Protein 7BQG (pdb70)

GO terms:
  GO:0005634 nucleus (C, IDA)
  GO:0005886 plasma membrane (C, IDA)

Structure (mmCIF, N/CA/C/O backbone):
data_7BQG
#
_entry.id   7BQG
#
_cell.length_a   38.803
_cell.length_b   43.084
_cell.length_c   99.385
_cell.angle_alpha   90.0
_cell.angle_beta   90.0
_cell.angle_gamma   90.0
#
_symmetry.space_group_name_H-M   'C 2 2 21'
#
loop_
_entity.id
_entity.type
_entity.pdbx_description
1 polymer '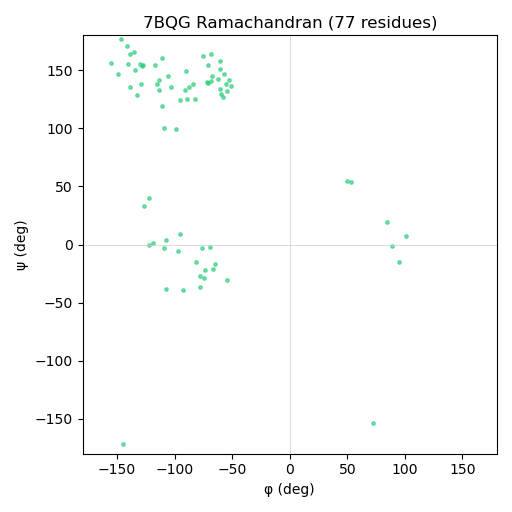Protein salvador homolog 1,Dendrin'
2 non-polymer 'POTASSIUM ION'
3 water water
#
loop_
_atom_site.group_PDB
_atom_site.id
_atom_site.type_symbol
_atom_site.label_atom_id
_atom_site.label_alt_id
_atom_site.label_comp_id
_atom_site.label_asym_id
_atom_site.label_entity_id
_atom_site.label_seq_id
_atom_site.pdbx_PDB_ins_code
_atom_site.Cartn_x
_atom_site.Cartn_y
_atom_site.Cartn_z
_atom_site.occupancy
_atom_site.B_iso_or_equiv
_atom_site.auth_seq_id
_atom_site.auth_comp_id
_atom_site.auth_asym_id
_atom_site.auth_atom_id
_atom_site.pdbx_PDB_model_num
ATOM 1 N N . ASP A 1 6 ? 39.95679 -2.75916 17.57817 1.000 47.25752 199 ASP A N 1
ATOM 2 C CA . ASP A 1 6 ? 38.92795 -3.62902 18.13491 1.000 45.05383 199 ASP A CA 1
ATOM 3 C C . ASP A 1 6 ? 37.72337 -3.73509 17.20073 1.000 38.97899 199 ASP A C 1
ATOM 4 O O . ASP A 1 6 ? 37.37669 -4.82880 16.75409 1.000 44.24188 199 ASP A O 1
ATOM 6 N N . LEU A 1 7 ? 37.08879 -2.60273 16.90613 1.000 27.17411 200 LEU A N 1
ATOM 7 C CA . LEU A 1 7 ? 35.89233 -2.60334 16.06623 1.000 20.73491 200 LEU A CA 1
ATOM 8 C C . LEU A 1 7 ? 36.27123 -2.90516 14.62431 1.000 14.58948 200 LEU A C 1
ATOM 9 O O . LEU A 1 7 ? 37.28396 -2.40865 14.12680 1.000 17.69964 200 LEU A O 1
ATOM 14 N N . PRO A 1 8 ? 35.45484 -3.71752 13.93919 1.000 16.19690 201 PRO A N 1
ATOM 15 C CA . PRO A 1 8 ? 35.70715 -4.06039 12.53798 1.000 13.9078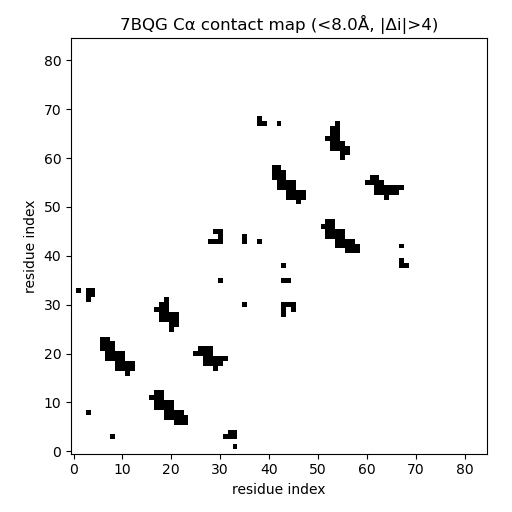2 201 PRO A CA 1
ATOM 16 C C . PRO A 1 8 ? 35.67296 -2.82915 11.64510 1.000 16.19951 201 PRO A C 1
ATOM 17 O O . PRO A 1 8 ? 34.86731 -1.93294 11.89082 1.000 17.11086 201 PRO A O 1
ATOM 21 N N . LEU A 1 9 ? 36.53940 -2.76956 10.64143 1.000 18.38953 202 LEU A N 1
ATOM 22 C CA . LEU A 1 9 ? 36.44449 -1.69487 9.66055 1.000 14.58809 202 LEU A CA 1
ATOM 23 C C . LEU A 1 9 ? 35.21547 -1.89832 8.78711 1.000 13.88990 202 LEU A C 1
ATOM 24 O O . LEU A 1 9 ? 34.92684 -3.02387 8.38716 1.000 19.08292 202 LEU A O 1
ATOM 29 N N . PRO A 1 10 ? 34.49339 -0.81029 8.47115 1.000 12.42532 203 PRO A N 1
ATOM 30 C CA . PRO A 1 10 ? 33.44272 -0.94637 7.46007 1.000 16.37121 203 PRO A CA 1
ATOM 31 C C . PRO A 1 10 ? 34.04326 -1.39522 6.12898 1.000 13.12209 203 PRO A C 1
ATOM 32 O O . PRO A 1 10 ? 35.23560 -1.18444 5.91561 1.000 14.16859 203 PRO A O 1
ATOM 36 N N . PRO A 1 11 ? 33.23294 -2.00056 5.24535 1.000 12.43129 204 PRO A N 1
ATOM 37 C CA . PRO A 1 11 ? 33.74243 -2.42405 3.93686 1.000 11.49822 204 PRO A CA 1
ATOM 38 C C . PRO A 1 11 ? 34.39993 -1.27229 3.17895 1.000 11.05425 204 PRO A C 1
ATOM 39 O O . PRO A 1 11 ? 33.84849 -0.17544 3.11076 1.000 11.66087 204 PRO A O 1
ATOM 43 N N . GLY A 1 12 ? 35.59365 -1.50928 2.64634 1.000 10.83149 205 GLY A N 1
ATOM 44 C CA . GLY A 1 12 ? 36.22581 -0.53404 1.77531 1.000 10.48981 205 GLY A CA 1
ATOM 45 C C . GLY A 1 12 ? 37.30406 0.31531 2.42020 1.000 10.03880 205 GLY A C 1
ATOM 46 O O . GLY A 1 12 ? 37.81102 1.24306 1.81476 1.000 9.78053 205 GLY A O 1
ATOM 47 N N . TRP A 1 13 ? 37.65477 -0.02111 3.65661 1.000 9.99374 206 TRP A N 1
ATOM 48 C CA . TRP A 1 13 ? 38.67484 0.73109 4.39158 1.000 9.63278 206 TRP A CA 1
ATOM 49 C C . TRP A 1 13 ? 39.93953 -0.09768 4.57578 1.000 9.61647 206 TRP A C 1
ATOM 50 O O . TRP A 1 13 ? 39.90384 -1.33002 4.49099 1.000 12.32589 206 TRP A O 1
ATOM 61 N N . SER A 1 14 ? 41.04841 0.58878 4.84869 1.000 9.43611 207 SER A N 1
ATOM 62 C CA . SER A 1 14 ? 42.27220 -0.07593 5.27472 1.000 9.58961 207 SER A CA 1
ATOM 63 C C . SER A 1 14 ? 42.99681 0.84656 6.25097 1.000 10.13074 207 SER A C 1
ATOM 64 O O . SER A 1 14 ? 42.51836 1.95256 6.53675 1.000 11.28292 207 SER A O 1
ATOM 67 N N . VAL A 1 15 ? 44.11393 0.37449 6.79677 1.000 9.60376 208 VAL A N 1
ATOM 68 C CA . VAL A 1 15 ? 44.85767 1.15786 7.78217 1.000 10.99061 208 VAL A CA 1
ATOM 69 C C . VAL A 1 15 ? 46.31645 1.26315 7.38238 1.000 14.25701 208 VAL A C 1
ATOM 70 O O . VAL A 1 15 ? 46.83780 0.40939 6.65691 1.000 15.28467 208 VAL A O 1
ATOM 74 N N . ASP A 1 16 ? 46.96831 2.33522 7.82827 1.000 12.54780 209 ASP A N 1
ATOM 75 C CA . ASP A 1 16 ? 48.40567 2.47008 7.63561 1.000 11.98725 209 ASP A CA 1
ATOM 76 C C . ASP A 1 16 ? 48.98757 3.27475 8.78520 1.000 10.62661 209 ASP A C 1
ATOM 77 O O . ASP A 1 16 ? 48.28373 3.62447 9.73329 1.000 10.31817 209 ASP A O 1
ATOM 82 N N A TRP A 1 17 ? 50.29902 3.49975 8.75506 0.418 11.39787 210 TRP A N 1
ATOM 83 N N B TRP A 1 17 ? 50.27296 3.59378 8.66173 0.582 11.35890 210 TRP A N 1
ATOM 84 C CA A TRP A 1 17 ? 50.96593 4.23824 9.82677 0.418 12.39256 210 TRP A CA 1
ATOM 85 C CA B TRP A 1 17 ? 51.01959 4.22229 9.73591 0.582 12.96388 210 TRP A CA 1
ATOM 86 C C A TRP A 1 17 ? 51.87248 5.31619 9.25393 0.418 12.14091 210 TRP A C 1
ATOM 87 C C B TRP A 1 17 ? 51.88063 5.34782 9.20577 0.582 11.97127 210 TRP A C 1
ATOM 88 O O A TRP A 1 17 ? 52.47420 5.13373 8.19808 0.418 12.70010 210 TRP A O 1
ATOM 89 O O B TRP A 1 17 ? 52.45809 5.23409 8.12714 0.582 13.36166 210 TRP A O 1
ATOM 110 N N . THR A 1 18 ? 51.95535 6.44281 9.95556 1.000 11.30648 211 THR A N 1
ATOM 111 C CA . THR A 1 18 ? 52.85582 7.53346 9.57220 1.000 12.02971 211 THR A CA 1
ATOM 112 C C . THR A 1 18 ? 54.29417 7.22499 9.98808 1.000 15.11006 211 THR A C 1
ATOM 113 O O . THR A 1 18 ? 54.55319 6.27469 10.72912 1.000 14.50442 211 THR A O 1
ATOM 117 N N . MET A 1 19 ? 55.21875 8.05862 9.53228 1.000 16.81160 212 MET A N 1
ATOM 118 C CA . MET A 1 19 ? 56.62562 7.93158 9.91128 1.000 15.48879 212 MET A CA 1
ATOM 119 C C . MET A 1 19 ? 56.88554 8.28720 11.38195 1.000 22.52960 212 MET A C 1
ATOM 120 O O . MET A 1 19 ? 58.01437 8.19115 11.86387 1.000 23.65068 212 MET A O 1
ATOM 122 N N . ARG A 1 20 ? 55.84680 8.69939 12.09576 1.000 19.68788 213 ARG A N 1
ATOM 123 C CA . ARG A 1 20 ? 55.94560 8.92734 13.52846 1.000 19.34008 213 ARG A CA 1
ATOM 124 C C . ARG A 1 20 ? 55.22706 7.83999 14.31905 1.000 19.24145 213 ARG A C 1
ATOM 125 O O . ARG A 1 20 ? 55.14043 7.90630 15.54189 1.000 20.13211 213 ARG A O 1
ATOM 133 N N . GLY A 1 21 ? 54.69993 6.84261 13.61645 1.000 12.63188 214 GLY A N 1
ATOM 134 C CA . GLY A 1 21 ? 54.02387 5.74645 14.28289 1.000 12.44871 214 GLY A CA 1
ATOM 135 C C . GLY A 1 21 ? 52.56462 6.02702 14.60126 1.000 14.52364 214 GLY A C 1
ATOM 136 O O . GLY A 1 21 ? 51.97669 5.36895 15.45172 1.000 16.85657 214 GLY A O 1
ATOM 137 N N . ARG A 1 22 ? 51.97312 7.00586 13.92081 1.000 13.56074 215 ARG A N 1
ATOM 138 C CA . ARG A 1 22 ? 50.58039 7.34910 14.17344 1.000 11.50621 215 ARG A CA 1
ATOM 139 C C . ARG A 1 22 ? 49.70207 6.61581 13.16906 1.000 10.72214 215 ARG A C 1
ATOM 140 O O . ARG A 1 22 ? 49.91968 6.69146 11.96264 1.000 11.73857 215 ARG A O 1
ATOM 148 N N . LYS A 1 23 ? 48.74456 5.86557 13.69179 1.000 10.31415 216 LYS A N 1
ATOM 149 C CA . LYS A 1 23 ? 47.81182 5.11952 12.86915 1.000 10.24209 216 LYS A CA 1
ATOM 150 C C . LYS A 1 23 ? 46.88721 6.07257 12.11624 1.000 11.73015 216 LYS A C 1
ATOM 151 O O . LYS A 1 23 ? 46.45804 7.11640 12.65098 1.000 11.57358 216 LYS A O 1
ATOM 157 N N . TYR A 1 24 ? 46.59285 5.74038 10.86484 1.000 9.82435 217 TYR A N 1
ATOM 158 C CA . TYR A 1 24 ? 45.48763 6.42471 10.21276 1.000 8.34389 217 TYR A CA 1
ATOM 159 C C . TYR A 1 24 ? 44.65888 5.45742 9.39064 1.000 9.21761 217 TYR A C 1
ATOM 160 O O . TYR A 1 24 ? 45.08088 4.33122 9.11649 1.000 10.59073 217 TYR A O 1
ATOM 169 N N . TYR A 1 25 ? 43.45726 5.90719 9.04127 1.000 9.59372 218 TYR A N 1
ATOM 170 C CA . TYR A 1 25 ? 42.45175 5.08524 8.39314 1.000 9.16453 218 TYR A CA 1
ATOM 171 C C . TYR A 1 25 ? 42.21794 5.58918 6.97878 1.000 8.44792 218 TYR A C 1
ATOM 172 O O . TYR A 1 25 ? 42.07474 6.79750 6.74803 1.000 10.08297 218 TYR A O 1
ATOM 181 N N . ILE A 1 26 ? 42.20267 4.65382 6.03754 1.000 8.56136 219 ILE A N 1
ATOM 182 C CA . ILE A 1 26 ? 42.12000 4.96363 4.62108 1.000 9.41945 219 ILE A CA 1
ATOM 183 C C . ILE A 1 26 ? 40.77067 4.51342 4.10054 1.000 8.74228 219 ILE A C 1
ATOM 184 O O . ILE A 1 26 ? 40.43288 3.32921 4.17420 1.000 9.63252 219 ILE A O 1
ATOM 189 N N . ASP A 1 27 ? 39.98828 5.46351 3.59757 1.000 8.74882 220 ASP A N 1
ATO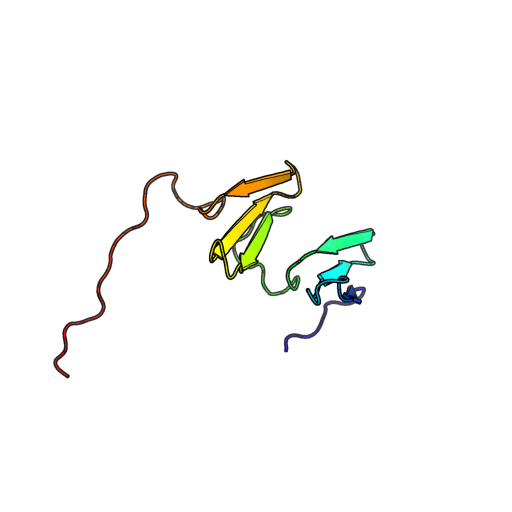M 190 C CA . ASP A 1 27 ? 38.66109 5.17465 3.06241 1.000 8.99673 220 ASP A CA 1
ATOM 191 C C . ASP A 1 27 ? 38.72429 5.07357 1.55253 1.000 9.21057 220 ASP A C 1
ATOM 192 O O . ASP A 1 27 ? 38.70303 6.09471 0.86796 1.000 9.01519 220 ASP A O 1
ATOM 197 N N . HIS A 1 28 ? 38.77548 3.84829 1.03627 1.000 9.22841 221 HIS A N 1
ATOM 198 C CA . HIS A 1 28 ? 38.82772 3.64445 -0.40404 1.000 9.32200 221 HIS A CA 1
ATOM 199 C C . HIS A 1 28 ? 37.46402 3.85479 -1.06674 1.000 9.74092 221 HIS A C 1
ATOM 200 O O . HIS A 1 28 ? 37.36069 3.77619 -2.28522 1.000 10.86859 221 HIS A O 1
ATOM 207 N N . ASN A 1 29 ? 36.42567 4.11727 -0.27024 1.000 9.75567 222 ASN A N 1
ATOM 208 C CA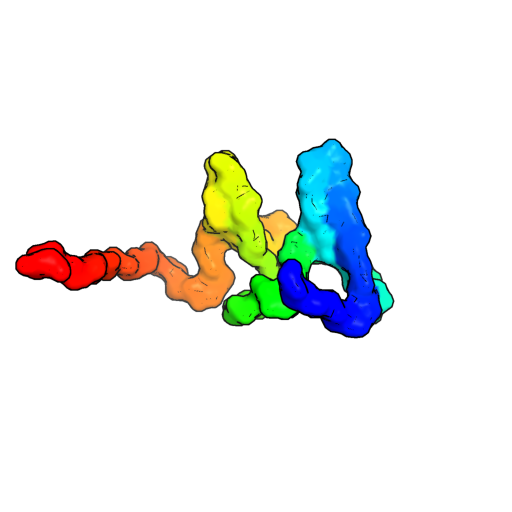 . ASN A 1 29 ? 35.11172 4.42970 -0.83413 1.000 10.09222 222 ASN A CA 1
ATOM 209 C C . ASN A 1 29 ? 35.08425 5.86547 -1.32802 1.000 11.28705 222 ASN A C 1
ATOM 210 O O . ASN A 1 29 ? 34.48013 6.15836 -2.34609 1.000 13.11515 222 ASN A O 1
ATOM 215 N N . THR A 1 30 ? 35.76318 6.75301 -0.60173 1.000 9.81977 223 THR A N 1
ATOM 216 C CA . THR A 1 30 ? 35.71063 8.18547 -0.89873 1.000 10.27801 223 THR A CA 1
ATOM 217 C C . THR A 1 30 ? 37.07965 8.77848 -1.26083 1.000 9.95718 223 THR A C 1
ATOM 218 O O . THR A 1 30 ? 37.18387 9.99815 -1.53140 1.000 13.16968 223 THR A O 1
ATOM 222 N N . ASN A 1 31 ? 38.10522 7.92191 -1.28453 1.000 9.65730 224 ASN A N 1
ATOM 223 C CA . ASN A 1 31 ? 39.49889 8.33393 -1.48684 1.000 10.09194 224 ASN A CA 1
ATOM 224 C C . ASN A 1 31 ? 39.91962 9.43371 -0.50913 1.000 10.92023 224 ASN A C 1
ATOM 225 O O . ASN A 1 31 ? 40.41517 10.50747 -0.89464 1.000 12.97603 224 ASN A O 1
ATOM 230 N N . THR A 1 32 ? 39.71893 9.15023 0.77148 1.000 11.22996 225 THR A N 1
ATOM 231 C CA . THR A 1 32 ? 40.08820 10.07482 1.82851 1.000 9.97222 225 THR A CA 1
ATOM 232 C C . THR A 1 32 ? 40.78608 9.32782 2.94824 1.000 9.78481 225 THR A C 1
ATOM 233 O O . THR A 1 32 ? 40.75518 8.09044 3.00884 1.000 11.34435 225 THR A O 1
ATOM 237 N N . THR A 1 33 ? 41.43632 10.09036 3.81911 1.000 9.19112 226 THR A N 1
ATOM 238 C CA . THR A 1 33 ? 42.15976 9.51937 4.94639 1.000 8.25618 226 THR A CA 1
ATOM 239 C C . THR A 1 33 ? 41.75619 10.24820 6.22138 1.000 8.60539 226 THR A C 1
ATOM 240 O O . THR A 1 33 ? 41.31812 11.41167 6.17400 1.000 10.28665 226 THR A O 1
ATOM 244 N N . HIS A 1 34 ? 41.90421 9.55720 7.34963 1.000 8.37303 227 HIS A N 1
ATOM 245 C CA . HIS A 1 34 ? 41.30368 9.97362 8.61805 1.000 9.38286 227 HIS A CA 1
ATOM 246 C C . HIS A 1 34 ? 42.14110 9.55016 9.79698 1.000 10.11442 227 HIS A C 1
ATOM 247 O O . HIS A 1 34 ? 42.74449 8.48385 9.77635 1.000 11.25976 227 HIS A O 1
ATOM 254 N N . TRP A 1 35 ? 42.15050 10.35079 10.85232 1.000 9.64153 228 TRP A N 1
ATOM 255 C CA . TRP A 1 35 ? 42.85658 9.94318 12.06588 1.000 8.98529 228 TRP A CA 1
ATOM 256 C C . TRP A 1 35 ? 42.09132 8.92684 12.90690 1.000 8.21572 228 TRP A C 1
ATOM 257 O O . TRP A 1 35 ? 42.69780 8.15314 13.66486 1.000 11.91606 228 TRP A O 1
ATOM 268 N N . SER A 1 36 ? 40.76679 8.93571 12.80976 1.000 11.72666 229 SER A N 1
ATOM 269 C CA . SER A 1 36 ? 39.98172 8.10612 13.71453 1.000 13.66631 229 SER A CA 1
ATOM 270 C C . SER A 1 36 ? 39.17968 7.04187 12.96993 1.000 12.37292 229 SER A C 1
ATOM 271 O O . SER A 1 36 ? 38.86816 7.15300 11.78495 1.000 11.62612 229 SER A O 1
ATOM 274 N N . HIS A 1 37 ? 38.89136 5.96904 13.68572 1.000 12.13711 230 HIS A N 1
ATOM 275 C CA . HIS A 1 37 ? 38.06303 4.89481 13.15898 1.000 14.51577 230 HIS A CA 1
ATOM 276 C C . HIS A 1 37 ? 36.66293 5.41908 12.80747 1.000 12.97242 230 HIS A C 1
ATOM 277 O O . HIS A 1 37 ? 36.04534 6.11677 13.60675 1.000 12.87873 230 HIS A O 1
ATOM 284 N N . PRO A 1 38 ? 36.13360 5.06528 11.61873 1.000 12.84502 231 PRO A N 1
ATOM 285 C CA . PRO A 1 38 ? 34.82675 5.62673 11.23943 1.000 11.08066 231 PRO A CA 1
ATOM 286 C C . PRO A 1 38 ? 33.65825 5.19441 12.12473 1.000 11.25185 231 PRO A C 1
ATOM 287 O O . PRO A 1 38 ? 32.60924 5.84672 12.08995 1.000 15.48489 231 PRO A O 1
ATOM 291 N N . LEU A 1 39 ? 33.83550 4.13309 12.90939 1.000 12.71409 232 LEU A N 1
ATOM 292 C CA . LEU A 1 39 ? 32.78173 3.73252 13.83784 1.000 13.09633 232 LEU A CA 1
ATOM 293 C C . LEU A 1 39 ? 33.01608 4.31318 15.22671 1.000 17.25154 232 LEU A C 1
ATOM 294 O O . LEU A 1 39 ? 32.32238 3.94915 16.17934 1.000 18.90708 232 LEU A O 1
ATOM 299 N N . GLU A 1 40 ? 33.98604 5.21916 15.34109 1.000 14.99070 233 GLU A N 1
ATOM 300 C CA . GLU A 1 40 ? 34.26857 5.85936 16.62354 1.000 20.26552 233 GLU A CA 1
ATOM 301 C C . GLU A 1 40 ? 34.14720 7.37439 16.52345 1.000 22.99259 233 GLU A C 1
ATOM 302 O O . GLU A 1 40 ? 34.95487 8.10389 17.10259 1.000 28.16407 233 GLU A O 1
ATOM 308 N N . ARG A 1 41 ? 33.13890 7.84050 15.78767 1.000 17.87299 234 ARG A N 1
ATOM 309 C CA . ARG A 1 41 ? 32.90080 9.27522 15.62745 1.000 17.71672 234 ARG A CA 1
ATOM 310 C C . ARG A 1 41 ? 31.48716 9.68290 15.98922 1.000 22.86496 234 ARG A C 1
ATOM 311 O O . ARG A 1 41 ? 30.93036 10.60618 15.38267 1.000 20.80665 234 ARG A O 1
ATOM 319 N N . GLU A 1 42 ? 30.89702 8.99502 16.95805 1.000 23.11245 235 GLU A N 1
ATOM 320 C CA . GLU A 1 42 ? 29.56397 9.36074 17.39673 1.000 24.53237 235 GLU A CA 1
ATOM 321 C C . GLU A 1 42 ? 29.55095 10.79106 17.91039 1.000 15.61964 235 GLU A C 1
ATOM 322 O O . GLU A 1 42 ? 30.40219 11.17564 18.70233 1.000 25.91833 235 GLU A O 1
ATOM 328 N N . GLY A 1 43 ? 28.60442 11.58213 17.41239 1.000 20.08784 236 GLY A N 1
ATOM 329 C CA . GLY A 1 43 ? 28.44155 12.94154 17.88389 1.000 26.09484 236 GLY A CA 1
ATOM 330 C C . GLY A 1 43 ? 29.27596 13.97117 17.14812 1.000 26.93365 236 GLY A C 1
ATOM 331 O O . GLY A 1 43 ? 29.19599 15.15937 17.45797 1.000 25.84789 236 GLY A O 1
ATOM 332 N N . LEU A 1 44 ? 30.07775 13.52688 16.18280 1.000 20.63033 237 LEU A N 1
ATOM 333 C CA . LEU A 1 44 ? 30.89551 14.44918 15.39610 1.000 18.02396 237 LEU A CA 1
ATOM 334 C C . LEU A 1 44 ? 30.30760 14.67475 14.02090 1.000 19.95081 237 LEU A C 1
ATOM 335 O O . LEU A 1 44 ? 29.88293 13.72876 13.36371 1.000 21.31939 237 LEU A O 1
ATOM 340 N N . PRO A 1 45 ? 30.26892 15.94615 13.58899 1.000 15.64273 238 PRO A N 1
ATOM 341 C CA . PRO A 1 45 ? 29.83277 16.30119 12.23866 1.000 17.22665 238 PRO A CA 1
ATOM 342 C C . PRO A 1 45 ? 30.86185 15.87691 11.20821 1.000 16.40653 238 PRO A C 1
ATOM 343 O O . PRO A 1 45 ? 32.04386 15.75311 11.54584 1.000 15.63575 238 PRO A O 1
ATOM 347 N N . PRO A 1 46 ? 30.42624 15.64869 9.96433 1.000 20.33351 239 PRO A N 1
ATOM 348 C CA . PRO A 1 46 ? 31.34954 15.24555 8.90585 1.000 18.78528 239 PRO A CA 1
ATOM 349 C C . PRO A 1 46 ? 32.48373 16.24966 8.77096 1.000 13.42212 239 PRO A C 1
ATOM 350 O O . PRO A 1 46 ? 32.22547 17.45938 8.83582 1.000 19.15234 239 PRO A O 1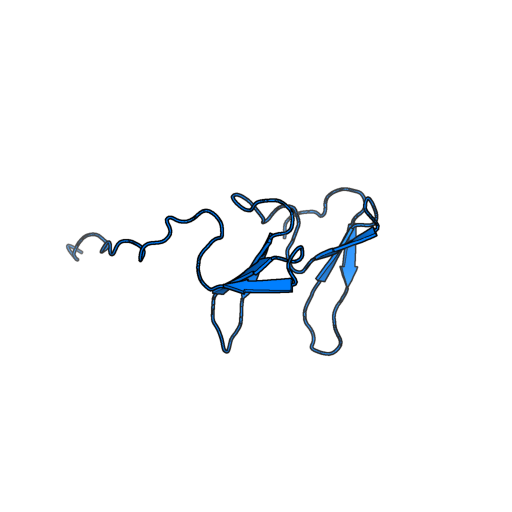
ATOM 354 N N . GLY A 1 47 ? 33.70464 15.75917 8.59301 1.000 14.08138 240 GLY A N 1
ATOM 355 C CA . GLY A 1 47 ? 34.84611 16.63087 8.39817 1.000 18.44470 240 GLY A CA 1
ATOM 356 C C . GLY A 1 47 ? 35.59557 16.90920 9.68464 1.000 16.26624 240 GLY A C 1
ATOM 357 O O . GLY A 1 47 ? 36.71900 17.38858 9.64760 1.000 15.19431 240 GLY A O 1
ATOM 358 N N . TRP A 1 48 ? 34.97592 16.60406 10.82172 1.000 12.72874 241 TRP A N 1
ATOM 359 C CA . TRP A 1 48 ? 35.62639 16.80533 12.11953 1.000 11.04538 241 TRP A CA 1
ATOM 360 C C . TRP A 1 48 ? 36.07614 15.48205 12.74876 1.000 11.44705 241 TRP A C 1
ATOM 361 O O . TRP A 1 48 ? 35.38923 14.45931 12.61543 1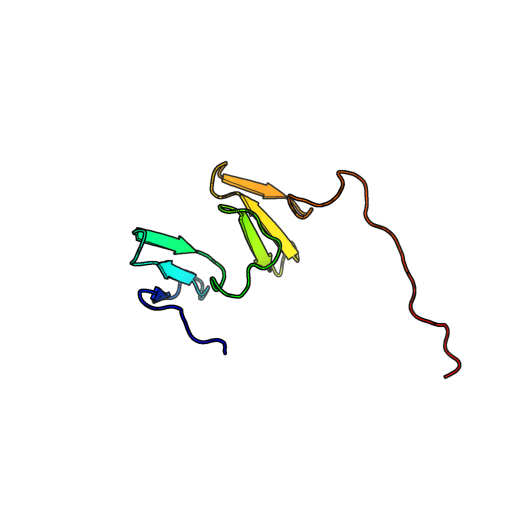.000 12.76341 241 TRP A O 1
ATOM 372 N N . GLU A 1 49 ? 37.21379 15.50705 13.45151 1.000 9.17133 242 GLU A N 1
ATOM 373 C CA . GLU A 1 49 ? 37.68270 14.35412 14.23618 1.000 10.10351 242 GLU A CA 1
ATOM 374 C C . GLU A 1 49 ? 38.15272 14.74126 15.62867 1.000 10.81349 242 GLU A C 1
ATOM 375 O O . GLU A 1 49 ? 38.64192 15.84373 15.84471 1.000 11.28148 242 GLU A O 1
ATOM 381 N N . ARG A 1 50 ? 38.00616 13.82161 16.57281 1.000 10.02116 243 ARG A N 1
ATOM 382 C CA . ARG A 1 50 ? 38.62500 13.97733 17.88733 1.000 9.78677 243 ARG A CA 1
ATOM 383 C C . ARG A 1 50 ? 40.00171 13.33907 17.86482 1.000 13.71583 243 ARG A C 1
ATOM 384 O O . ARG A 1 50 ? 40.16620 12.21490 17.38160 1.000 14.81013 243 ARG A O 1
ATOM 392 N N . VAL A 1 51 ? 40.99288 14.06005 18.37707 1.000 11.45815 244 VAL A N 1
ATOM 393 C CA . VAL A 1 51 ? 42.36463 13.57702 18.39307 1.000 10.45825 244 VAL A CA 1
ATOM 394 C C . VAL A 1 51 ? 42.92418 13.66628 19.80209 1.000 13.06416 244 VAL A C 1
ATOM 395 O O . VAL A 1 51 ? 42.47546 14.47579 20.61897 1.000 11.07174 244 VAL A O 1
ATOM 399 N N . GLU A 1 52 ? 43.90531 12.81731 20.06962 1.000 17.29815 245 GLU A N 1
ATOM 400 C CA . GLU A 1 52 ? 44.56425 12.76551 21.35812 1.000 18.66216 245 GLU A CA 1
ATOM 401 C C . GLU A 1 52 ? 46.01396 13.17321 21.16491 1.000 20.48204 245 GLU A C 1
ATOM 402 O O . GLU A 1 52 ? 46.65614 12.76435 20.19468 1.000 27.10270 245 GLU A O 1
ATOM 408 N N . SER A 1 53 ? 46.52443 13.97413 22.08623 1.000 20.39432 246 SER A N 1
ATOM 409 C CA . SER A 1 53 ? 47.87676 14.49689 21.99178 1.000 23.08655 246 SER A CA 1
ATOM 410 C C . SER A 1 53 ? 48.52717 14.45628 23.37602 1.000 20.72586 246 SER A C 1
A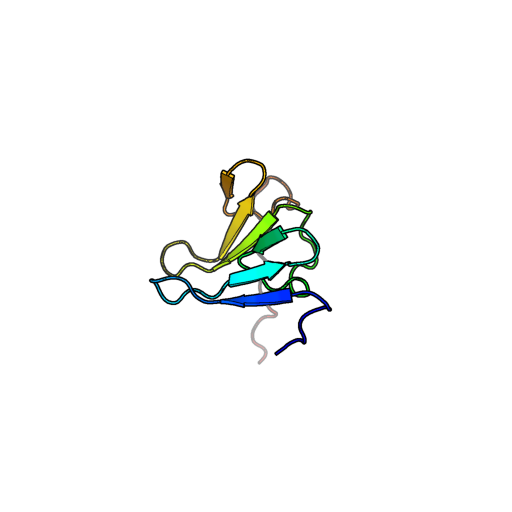TOM 411 O O . SER A 1 53 ? 47.89973 14.81528 24.36474 1.000 27.32211 246 SER A O 1
ATOM 414 N N . SER A 1 54 ? 49.77647 14.01676 23.46290 1.000 30.16549 247 SER A N 1
ATOM 415 C CA . SER A 1 54 ? 50.43871 14.01786 24.76188 1.000 25.61598 247 SER A CA 1
ATOM 416 C C . SER A 1 54 ? 50.81653 15.44350 25.16797 1.000 21.17719 247 SER A C 1
ATOM 417 O O . SER A 1 54 ? 50.98890 15.73150 26.35046 1.000 32.26843 247 SER A O 1
ATOM 420 N N . GLU A 1 55 ? 50.92294 16.33974 24.19266 1.000 17.29306 248 GLU A N 1
ATOM 421 C CA . GLU A 1 55 ? 51.25718 17.72959 24.48473 1.000 24.42799 248 GLU A CA 1
ATOM 422 C C . GLU A 1 55 ? 50.00963 18.59240 24.66552 1.000 23.28191 248 GLU A C 1
ATOM 423 O O . GLU A 1 55 ? 49.97156 19.45860 25.54479 1.000 27.65240 248 GLU A O 1
ATOM 429 N N . PHE A 1 56 ? 48.98756 18.35630 23.84356 1.000 19.28019 249 PHE A N 1
ATOM 430 C CA . PHE A 1 56 ? 47.81183 19.22514 23.84215 1.000 13.94675 249 PHE A CA 1
ATOM 431 C C . PHE A 1 56 ? 46.55129 18.58777 24.42675 1.000 13.90494 249 PHE A C 1
ATOM 432 O O . PHE A 1 56 ? 45.51096 19.24512 24.52089 1.000 15.80730 249 PHE A O 1
ATOM 440 N N . GLY A 1 57 ? 46.63338 17.32104 24.81199 1.000 14.75177 250 GLY A N 1
ATOM 441 C CA . GLY A 1 57 ? 45.46203 16.63590 25.33902 1.000 15.08818 250 GLY A CA 1
ATOM 442 C C . GLY A 1 57 ? 44.45521 16.32074 24.24134 1.000 12.46948 250 GLY A C 1
AT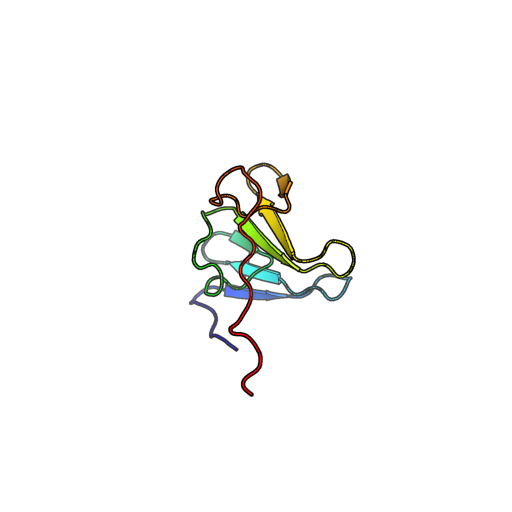OM 443 O O . GLY A 1 57 ? 44.81747 16.16382 23.07680 1.000 14.87136 250 GLY A O 1
ATOM 444 N N . THR A 1 58 ? 43.18462 16.21557 24.61638 1.000 11.28771 251 THR A N 1
ATOM 445 C CA . THR A 1 58 ? 42.14552 15.86181 23.66868 1.000 9.89430 251 THR A CA 1
ATOM 446 C C . THR A 1 58 ? 41.59509 17.11387 23.02372 1.000 15.33602 251 THR A C 1
ATOM 447 O O . THR A 1 58 ? 41.16042 18.04199 23.70785 1.000 13.82268 251 THR A O 1
ATOM 451 N N . TYR A 1 59 ? 41.61012 17.14534 21.70067 1.000 10.84996 252 TYR A N 1
ATOM 452 C CA . TYR A 1 59 ? 41.00521 18.26328 21.00043 1.000 10.76886 252 TYR A CA 1
ATOM 453 C C . TYR A 1 59 ? 40.36516 17.80953 19.70192 1.000 9.08296 252 TYR A C 1
ATOM 454 O O . TYR A 1 59 ? 40.23727 16.61326 19.44093 1.000 10.59807 252 TYR A O 1
ATOM 463 N N . TYR A 1 60 ? 39.93200 18.77657 18.90372 1.000 8.91331 253 TYR A N 1
ATOM 464 C CA . TYR A 1 60 ? 39.15768 18.47316 17.71213 1.000 9.57135 253 TYR A CA 1
ATOM 465 C C . TYR A 1 60 ? 39.73489 19.16561 16.50210 1.000 11.19372 253 TYR A C 1
ATOM 466 O O . TYR A 1 60 ? 40.14515 20.32205 16.58913 1.000 11.74433 253 TYR A O 1
ATOM 475 N N . VAL A 1 61 ? 39.79262 18.45067 15.38155 1.000 10.47460 254 VAL A N 1
ATOM 476 C CA . VAL A 1 61 ? 40.28576 19.04827 14.14276 1.000 11.53343 254 VAL A CA 1
ATOM 477 C C . VAL A 1 61 ? 39.15365 19.13236 13.12722 1.000 9.42091 254 VAL A C 1
ATOM 478 O O . VAL A 1 61 ? 38.30855 18.23875 13.03626 1.000 9.91212 254 VAL A O 1
ATOM 482 N N . ASP A 1 62 ? 39.13422 20.23674 12.38597 1.000 11.39454 255 ASP A N 1
ATOM 483 C CA . ASP A 1 62 ? 38.18782 20.47086 11.29147 1.000 11.01415 255 ASP A CA 1
ATOM 484 C C . ASP A 1 62 ? 38.97743 20.39623 9.99679 1.000 9.34269 255 ASP A C 1
ATOM 485 O O . ASP A 1 62 ? 39.66329 21.35318 9.64276 1.000 11.58705 255 ASP A O 1
ATOM 490 N N . HIS A 1 63 ? 38.89863 19.25657 9.31280 1.000 11.22064 256 HIS A N 1
ATOM 491 C CA . HIS A 1 63 ? 39.63996 19.05866 8.07519 1.000 10.94782 256 HIS A CA 1
ATOM 492 C C . HIS A 1 63 ? 39.14776 19.96199 6.95374 1.000 9.67584 256 HIS A C 1
ATOM 493 O O . HIS A 1 63 ? 39.87309 20.20904 5.98939 1.000 16.54785 256 HIS A O 1
ATOM 500 N N . THR A 1 64 ? 37.91540 20.46234 7.06040 1.000 10.52643 257 THR A N 1
ATOM 501 C CA . THR A 1 64 ? 37.36957 21.28536 5.97771 1.000 14.99591 257 THR A CA 1
ATOM 502 C C . THR A 1 64 ? 37.84623 22.73368 6.05572 1.000 19.49754 257 THR A C 1
ATOM 503 O O . THR A 1 64 ? 37.71255 23.48476 5.08873 1.000 27.27911 257 THR A O 1
ATOM 507 N N . ASN A 1 65 ? 38.39306 23.12569 7.20159 1.000 14.99385 258 ASN A N 1
ATOM 508 C CA . ASN A 1 65 ? 38.94257 24.46840 7.38472 1.000 13.42641 258 ASN A CA 1
ATOM 509 C C . ASN A 1 65 ? 40.41352 24.44452 7.80010 1.000 15.13337 258 ASN A C 1
ATOM 510 O O . ASN A 1 65 ? 41.03481 25.50895 7.98040 1.000 16.89234 258 ASN A O 1
ATOM 515 N N . LYS A 1 66 ? 40.95781 23.23292 7.93416 1.000 12.49681 259 LYS A N 1
ATOM 516 C CA . LYS A 1 66 ? 42.34002 23.01671 8.36889 1.000 13.04034 259 LYS A CA 1
ATOM 517 C C . LYS A 1 66 ? 42.64057 23.82400 9.63051 1.000 12.55191 259 LYS A C 1
ATOM 518 O O . LYS A 1 66 ? 43.59250 24.60650 9.68821 1.000 14.95976 259 LYS A O 1
ATOM 524 N N . ARG A 1 67 ? 41.80660 23.61920 10.64527 1.000 12.56239 260 ARG A N 1
ATOM 525 C CA . ARG A 1 67 ? 42.01442 24.24355 11.94029 1.000 10.59233 260 ARG A CA 1
ATOM 526 C C . ARG A 1 67 ? 41.65155 23.28289 13.06964 1.000 11.49284 260 ARG A C 1
ATOM 527 O O . ARG A 1 67 ? 41.08949 22.21220 12.84260 1.000 11.85352 260 ARG A O 1
ATOM 535 N N . ALA A 1 68 ? 41.98380 23.68603 14.29159 1.000 11.44407 261 ALA A N 1
ATOM 536 C CA . ALA A 1 68 ? 41.76744 22.84707 15.46659 1.000 10.29086 261 ALA A CA 1
ATOM 537 C C . ALA A 1 68 ? 41.29515 23.69379 16.63454 1.000 10.59575 261 ALA A C 1
ATOM 538 O O . ALA A 1 68 ? 41.55368 24.91001 16.67873 1.000 13.97271 261 ALA A O 1
ATOM 540 N N . GLN A 1 69 ? 40.59201 23.05260 17.57117 1.000 9.60299 262 GLN A N 1
ATOM 541 C CA . GLN A 1 69 ? 40.11284 23.73371 18.76220 1.000 10.92555 262 GLN A CA 1
ATOM 542 C C . GLN A 1 69 ? 39.90890 22.73208 19.88374 1.000 11.23025 262 GLN A C 1
ATOM 543 O O . GLN A 1 69 ? 39.69722 21.54513 19.63281 1.000 11.86550 262 GLN A O 1
ATOM 549 N N . TYR A 1 70 ? 39.96036 23.20196 21.12693 1.000 9.64020 263 TYR A N 1
ATOM 550 C CA . TYR A 1 70 ? 39.80992 22.28755 22.25459 1.000 11.56673 263 TYR A CA 1
ATOM 551 C C . TYR A 1 70 ? 38.38309 21.81719 22.45229 1.000 12.59613 263 TYR A C 1
ATOM 552 O O . TYR A 1 70 ? 38.14448 20.71935 22.96347 1.000 12.94942 263 TYR A O 1
ATOM 561 N N . ARG A 1 71 ? 37.44027 22.67067 22.05922 1.000 15.11745 264 ARG A N 1
ATOM 562 C CA . ARG A 1 71 ? 36.01612 22.43675 22.28876 1.000 14.70276 264 ARG A CA 1
ATOM 563 C C . ARG A 1 71 ? 35.39509 21.61876 21.16832 1.000 13.88652 264 ARG A C 1
ATOM 564 O O . ARG A 1 71 ? 35.63876 21.87813 19.99150 1.000 14.97031 264 ARG A O 1
ATOM 572 N N . HIS A 1 72 ? 34.58128 20.63889 21.53969 1.000 11.98708 265 HIS A N 1
ATOM 573 C CA . HIS A 1 72 ? 33.80471 19.88635 20.56727 1.000 12.52983 265 HIS A CA 1
ATOM 574 C C . HIS A 1 72 ? 33.04727 20.86826 19.67477 1.000 14.30435 265 HIS A C 1
ATOM 575 O O . HIS A 1 72 ? 32.50307 21.85665 20.16674 1.000 16.05503 265 HIS A O 1
ATOM 582 N N . PRO A 1 73 ? 33.03090 20.61847 18.35393 1.000 11.98618 266 PRO A N 1
ATOM 583 C CA . PRO A 1 73 ? 32.40432 21.58179 17.43361 1.000 13.66310 266 PRO A CA 1
ATOM 584 C C . PRO A 1 73 ? 30.96862 21.88668 17.81888 1.000 18.30658 266 PRO A C 1
ATOM 585 O O . PRO A 1 73 ? 30.52045 23.01045 17.60094 1.000 21.55464 266 PRO A O 1
ATOM 589 N N . CYS A 1 74 ? 30.27177 20.92022 18.41690 1.000 16.52712 267 CYS A N 1
ATOM 590 C CA . CYS A 1 74 ? 28.85360 21.09931 18.71358 1.000 18.62944 267 CYS A CA 1
ATOM 591 C C . CYS A 1 74 ? 28.58806 21.53921 20.14510 1.000 20.29308 267 CYS A C 1
ATOM 592 O O . CYS A 1 74 ? 27.44490 21.82452 20.49892 1.000 21.23333 267 CYS A O 1
ATOM 595 N N . ALA A 1 75 ? 29.63080 21.60363 20.96874 1.000 19.45955 268 ALA A N 1
ATOM 596 C CA . ALA A 1 75 ? 29.46005 22.04971 22.35236 1.000 23.13514 268 ALA A CA 1
ATOM 597 C C . ALA A 1 75 ? 29.08190 23.52468 22.41993 1.000 28.62487 268 ALA A C 1
ATOM 598 O O . ALA A 1 75 ? 29.53936 24.31659 21.60065 1.000 26.59234 268 ALA A O 1
ATOM 600 N N . PRO A 1 76 ? 28.24152 23.89678 23.40057 1.000 29.53212 269 PRO A N 1
ATOM 601 C CA . PRO A 1 76 ? 27.94092 25.30885 23.65785 1.000 33.90249 269 PRO A CA 1
ATOM 602 C C . PRO A 1 76 ? 29.21844 26.12778 23.72284 1.000 36.15150 269 PRO A C 1
ATOM 603 O O . PRO A 1 76 ? 30.19553 25.68542 24.32171 1.000 34.82296 269 PRO A O 1
ATOM 607 N N A SER A 1 77 ? 29.20698 27.30604 23.10984 0.706 34.90133 270 SER A N 1
ATOM 608 N N B SER A 1 77 ? 29.22154 27.30783 23.11266 0.294 36.04074 270 SER A N 1
ATOM 609 C CA A SER A 1 77 ? 30.38245 28.16668 23.08756 0.706 37.91058 270 SER A CA 1
ATOM 610 C CA B SER A 1 77 ? 30.42426 28.13368 23.09394 0.294 37.68136 270 SER A CA 1
ATOM 611 C C A SER A 1 77 ? 30.56917 28.88223 24.42502 0.706 39.76596 270 SER A C 1
ATOM 612 C C B SER A 1 77 ? 30.62253 28.86079 24.42129 0.294 39.21500 270 SER A C 1
ATOM 613 O O A SER A 1 77 ? 30.82526 30.08575 24.46794 0.706 41.03305 270 SER A O 1
ATOM 614 O O B SER A 1 77 ? 30.93764 30.05032 24.45300 0.294 40.96820 270 SER A O 1
ATOM 619 N N . VAL A 1 78 ? 30.42367 28.13017 25.51303 1.000 34.52922 271 VAL A N 1
ATOM 620 C CA . VAL A 1 78 ? 30.69216 28.62352 26.85876 1.000 26.14694 271 VAL A CA 1
ATOM 621 C C . VAL A 1 78 ? 31.47600 27.52136 27.55935 1.000 21.18739 271 VAL A C 1
ATOM 622 O O . VAL A 1 78 ? 31.41822 26.37532 27.12256 1.000 23.28358 271 VAL A O 1
ATOM 626 N N . PRO A 1 79 ? 32.22281 27.85631 28.62568 1.000 26.98342 272 PRO A N 1
ATOM 627 C CA . PRO A 1 79 ? 32.92792 26.79727 29.36178 1.000 21.12219 272 PRO A CA 1
ATOM 628 C C . PRO A 1 79 ? 31.96666 25.72045 29.86319 1.000 16.81622 272 PRO A C 1
ATOM 629 O O . PRO A 1 79 ? 30.81110 26.01222 30.19748 1.000 18.41374 272 PRO A O 1
ATOM 633 N N . PRO A 1 80 ? 32.44130 24.47376 29.90866 1.000 15.65092 273 PRO A N 1
ATOM 634 C CA . PRO A 1 80 ? 31.64282 23.30948 30.28268 1.000 12.38386 273 PRO A CA 1
ATOM 635 C C . PRO A 1 80 ? 31.39533 23.25954 31.78820 1.000 14.94429 273 PRO A C 1
ATOM 636 O O . PRO A 1 80 ? 32.10921 23.92310 32.53444 1.000 16.51120 273 PRO A O 1
ATOM 640 N N . PRO A 1 81 ? 30.39390 22.48122 32.22699 1.000 13.23710 274 PRO A N 1
ATOM 641 C CA . PRO A 1 81 ? 29.96105 22.48063 33.62819 1.000 12.21205 274 PRO A CA 1
ATOM 642 C C . PRO A 1 81 ? 30.77045 21.57200 34.55342 1.000 12.12080 274 PRO A C 1
ATOM 643 O O . PRO A 1 81 ? 31.09313 20.42893 34.20120 1.000 13.79266 274 PRO A O 1
ATOM 647 N N . TYR A 1 82 ? 31.07097 22.07436 35.74409 1.000 13.35811 275 TYR A N 1
ATOM 648 C CA . TYR A 1 82 ? 31.69821 21.24976 36.76177 1.000 11.48455 275 TYR A CA 1
ATOM 649 C C . TYR A 1 82 ? 30.65031 20.42102 37.48325 1.000 13.23290 275 TYR A C 1
ATOM 650 O O . TYR A 1 82 ? 29.68179 20.96219 38.01455 1.000 14.07665 275 TYR A O 1
ATOM 659 N N . VAL A 1 83 ? 30.85276 19.10615 37.49867 1.000 12.13498 276 VAL A N 1
ATOM 660 C CA . VAL A 1 83 ? 30.04959 18.20723 38.31186 1.000 12.61109 276 VAL A CA 1
ATOM 661 C C . VAL A 1 83 ? 30.97108 17.24407 39.06964 1.000 10.46771 276 VAL A C 1
ATOM 662 O O . VAL A 1 83 ? 31.87110 16.63353 38.47819 1.000 14.40725 276 VAL A O 1
ATOM 666 N N . ALA A 1 84 ? 30.76465 17.15153 40.37866 1.000 11.55495 277 ALA A N 1
ATOM 667 C CA . ALA A 1 84 ? 31.48379 16.19750 41.21626 1.000 11.85219 277 ALA A CA 1
ATOM 668 C C . ALA A 1 84 ? 30.73266 14.88223 41.30718 1.000 10.65722 277 ALA A C 1
ATOM 669 O O . ALA A 1 84 ? 29.50104 14.87128 41.28615 1.000 14.24411 277 ALA A O 1
ATOM 671 N N . PRO A 1 85 ? 31.47135 13.76543 41.46368 1.000 11.61275 278 PRO A N 1
ATOM 672 C CA . PRO A 1 85 ? 30.82684 12.49503 41.79978 1.000 11.75515 278 PRO A CA 1
ATOM 673 C C . PRO A 1 85 ? 30.26428 12.54973 43.22537 1.000 10.42810 278 PRO A C 1
ATOM 674 O O . PRO A 1 85 ? 30.60748 13.44811 44.00115 1.000 13.65894 278 PRO A O 1
ATOM 678 N N . PRO A 1 86 ? 29.37153 11.61734 43.56639 1.000 10.65023 279 PRO A N 1
ATOM 679 C CA . PRO A 1 86 ? 28.82192 11.57924 44.92280 1.000 12.44536 279 PRO A CA 1
ATOM 680 C C . PRO A 1 86 ? 29.93085 11.55173 45.96960 1.000 14.78205 279 PRO A C 1
ATOM 681 O O . PRO A 1 86 ? 30.95723 10.91841 45.75706 1.000 11.05874 279 PRO A O 1
ATOM 685 N N . SER A 1 87 ? 29.73984 12.25582 47.07587 1.000 12.30381 280 SER A N 1
ATOM 686 C CA . SER A 1 87 ? 30.73607 12.27215 48.14215 1.000 14.13045 280 SER A CA 1
ATOM 687 C C . SER A 1 87 ? 30.97763 10.88662 48.71597 1.000 12.23172 280 SER A C 1
ATOM 688 O O . SER A 1 87 ? 30.08345 10.04002 48.71672 1.000 13.09957 280 SER A O 1
ATOM 691 N N . TYR A 1 88 ? 32.19058 10.66811 49.21191 1.000 13.85710 281 TYR A N 1
ATOM 692 C CA . TYR A 1 88 ? 32.54523 9.38814 49.80689 1.000 14.30931 281 TYR A CA 1
ATOM 693 C C . TYR A 1 88 ? 31.61735 9.05207 50.97192 1.000 16.95358 281 TYR A C 1
ATOM 694 O O . TYR A 1 88 ? 31.42620 9.85023 51.88918 1.000 20.22580 281 TYR A O 1
ATOM 703 N N . GLU A 1 89 ? 31.03053 7.86155 50.89429 1.000 17.05379 282 GLU A N 1
ATOM 704 C CA . GLU A 1 89 ? 30.13971 7.31232 51.90740 1.000 30.24657 282 GLU A CA 1
ATOM 705 C C . GLU A 1 89 ? 30.69224 6.16540 52.78134 1.000 36.78030 282 GLU A C 1
ATOM 706 O O . GLU A 1 89 ? 30.39448 6.14840 53.97497 1.000 45.46370 282 GLU A O 1
ATOM 712 N N . GLY A 1 90 ? 31.47855 5.21507 52.25529 1.000 40.43153 283 GLY A N 1
ATOM 713 C CA . GLY A 1 90 ? 32.11989 5.23373 50.94708 1.000 46.94953 283 GLY A CA 1
ATOM 714 C C . GLY A 1 90 ? 31.33256 4.88759 49.69585 1.000 42.44331 283 GLY A C 1
ATOM 715 O O . GLY A 1 90 ? 30.99214 3.72282 49.46559 1.000 33.52485 283 GLY A O 1
#

Foldseek 3Di:
DDDADPQKDWDADPVGQIKIAHRPVRDIGRDGPVPQPPADPQKDWDADPVPGIWMARNVVGDIDRDGPPDDPDDDDDDDDDDPPD

Sequence (85 aa):
DLPLPPGWSVDWWTMRGRKYYIDHNTNTTHWSHPLEREGLPPGWERVESSEFGTYYVDHTNKRAQYRHPCAPSSVPPPYVAPPSYEG

Radius of gyration: 16.32 Å; Cα contacts (8 Å, |Δi|>4): 106; chains: 1; bounding box: 29×33×53 Å

Secondary structure (DSSP, 8-state):
-PPPPTTEEEEE-TTS-EEEEETTTTEEESS-TTS-TTPPTTEEEEEETTTEEEEEETTTTEEESS-TTS-SSPPPP-PPPPP--

Nearest PDB structures (foldseek):
  7bqg-assembly1_A-2  TM=1.012E+00  e=4.297E-16  Mus musculus
  7bqf-assembly1_A-2  TM=9.114E-01  e=3.281E-14  Mus musculus
  9eqk-assembly1_A  TM=4.604E-01  e=1.147E-04  Homo sapiens
  2zaj-assembly1_A  TM=6.330E-01  e=2.517E-03  Homo sapiens
  6rss-assembly1_A  TM=4.476E-01  e=1.251E-02  Homo sapiens

Solvent-accessible surface area: 6947 Å² total; per-residue (Å²): 147,82,105,65,33,125,38,39,40,55,66,135,44,119,229,55,100,82,52,24,35,10,108,94,88,134,56,82,37,85,19,8,30,92,104,56,169,56,31,39,131,30,40,2,131,6,114,35,133,145,110,36,61,50,28,22,5,79,101,98,192,114,51,32,149,89,45,30,88,35,99,96,99,120,118,120,190,120,56,110,123,96,206,160,86

B-factor: mean 18.5, std 10.12, range [8.2, 64.53]

Organism: Mus musculus (NCBI:txid10090)

InterPro domains:
  IPR026500 Dendrin [PF15498] (55-708)
  IPR026500 Dendrin [PTHR16757] (1-709)